Protein AF-N1PBA5-F1 (afdb_monomer_lite)

InterPro domains:
  IPR009947 NADH dehydrogenase [ubiquinone] 1 alpha subcomplex subunit 7 [PF07347] (11-108)
  IPR009947 NADH dehydrogenase [ubiquinone] 1 alpha subcomplex subunit 7 [PTHR12485] (1-115)

Sequence (120 aa):
MAPRPTPREVTPFIYWLRNFLFYRTEAKNYLRFAQNITPRTQPLPNLPFGVSHKLSANYYHTRDGRRDVQPPEIVGSKSLTAGQAIAGGAESAKVETPSKTTGRVIPGNGYNWQTGVNDY

Secondary structure (DSSP, 8-state):
-PPPPPP-PPPHHHHHHHHHHTT-SS----S--TTTS--SS-PPP-PPPPTT--SSS--GGGS-TTTS-PPPP-S--TTS-TT----SSS-----------SS---SS-EEETTTTEEE-

Radius of gyration: 33.05 Å; chains: 1; bounding box: 64×38×76 Å

Foldseek 3Di:
DDPDDDDDDDDPVVLVVVCVVVVHPDDDDPDDDPSNDDDPDDPDDDDDDDPQPDPPPRDCVVVVVVVVDDDDDPPDDPVDDPPPPDDDDDDDDPDDDPDDPPDDDDPDFDADPVVRDTDD

pLDDT: mean 78.01, std 18.43, range [35.72, 96.31]

Structure (mmCIF, N/CA/C/O backbone):
data_AF-N1PBA5-F1
#
_entry.id   AF-N1PBA5-F1
#
loop_
_atom_site.group_PDB
_atom_site.id
_atom_site.type_symbol
_atom_site.label_atom_id
_at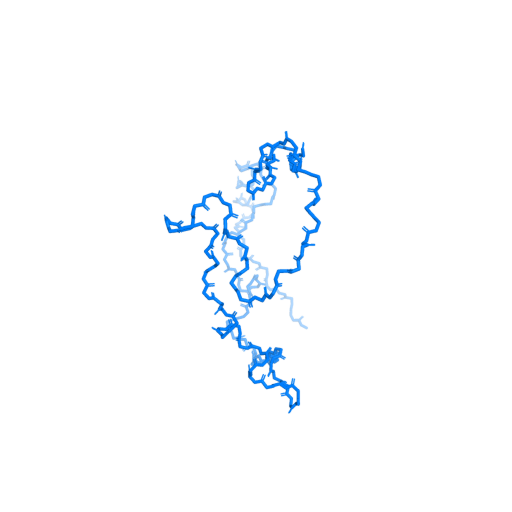om_site.label_alt_id
_atom_site.label_comp_id
_atom_site.label_asym_id
_atom_site.label_entity_id
_atom_site.label_seq_id
_atom_site.pdbx_PDB_ins_code
_atom_site.Cartn_x
_atom_site.Cartn_y
_atom_site.Cartn_z
_atom_site.occupancy
_atom_site.B_iso_or_equiv
_atom_site.auth_seq_id
_atom_site.auth_comp_id
_atom_site.auth_asym_id
_atom_site.auth_atom_id
_atom_site.pdbx_PDB_model_num
ATOM 1 N N . MET A 1 1 ? 7.354 -18.965 -28.692 1.00 49.19 1 MET A N 1
ATOM 2 C CA . MET A 1 1 ? 7.435 -17.580 -28.170 1.00 49.19 1 MET A CA 1
ATOM 3 C C . MET A 1 1 ? 8.782 -17.011 -28.585 1.00 49.19 1 MET A C 1
ATOM 5 O O . MET A 1 1 ? 9.778 -17.678 -28.344 1.00 49.19 1 MET A O 1
ATOM 9 N N . ALA A 1 2 ? 8.827 -15.851 -29.245 1.00 59.91 2 ALA A N 1
ATOM 10 C CA . ALA A 1 2 ? 10.101 -15.201 -29.563 1.00 59.91 2 ALA A CA 1
ATOM 11 C C . ALA A 1 2 ? 10.831 -14.794 -28.261 1.00 59.91 2 ALA A C 1
ATOM 13 O O . ALA A 1 2 ? 10.151 -14.443 -27.289 1.00 59.91 2 ALA A O 1
ATOM 14 N N . PRO A 1 3 ? 12.176 -14.853 -28.204 1.00 69.19 3 PRO A N 1
ATOM 15 C CA . PRO A 1 3 ? 12.924 -14.404 -27.034 1.00 69.19 3 PRO A CA 1
ATOM 16 C C . PRO A 1 3 ? 12.650 -12.918 -26.775 1.00 69.19 3 PRO A C 1
ATOM 18 O O . PRO A 1 3 ? 12.509 -12.128 -27.710 1.00 69.19 3 PRO A O 1
ATOM 21 N N . ARG A 1 4 ? 12.548 -12.533 -25.497 1.00 63.16 4 ARG A N 1
ATOM 22 C CA . ARG A 1 4 ? 12.341 -11.126 -25.128 1.00 63.16 4 ARG A CA 1
ATOM 23 C C . ARG A 1 4 ? 13.563 -10.320 -25.597 1.00 63.16 4 ARG A C 1
ATOM 25 O O . ARG A 1 4 ? 14.683 -10.735 -25.302 1.00 63.16 4 ARG A O 1
ATOM 32 N N . PRO A 1 5 ? 13.378 -9.212 -26.335 1.00 65.25 5 PRO A N 1
ATOM 33 C CA . PRO A 1 5 ? 14.498 -8.414 -26.827 1.00 65.25 5 PRO A CA 1
ATOM 34 C C . PRO A 1 5 ? 15.253 -7.837 -25.634 1.00 65.25 5 PRO A C 1
ATOM 36 O O . PRO A 1 5 ? 14.601 -7.276 -24.769 1.00 65.25 5 PRO A O 1
ATOM 39 N N . THR A 1 6 ? 16.581 -7.941 -25.575 1.00 75.75 6 THR A N 1
ATOM 40 C CA . THR A 1 6 ? 17.383 -7.434 -24.447 1.00 75.75 6 THR A CA 1
ATOM 41 C C . THR A 1 6 ? 17.237 -5.913 -24.269 1.00 75.75 6 THR A C 1
ATOM 43 O O . THR A 1 6 ? 16.947 -5.203 -25.239 1.00 75.75 6 THR A O 1
ATOM 46 N N . PRO A 1 7 ? 17.369 -5.364 -23.043 1.00 79.31 7 PRO A N 1
ATOM 47 C CA . PRO A 1 7 ? 17.322 -3.917 -22.833 1.00 79.31 7 PRO A CA 1
ATOM 48 C C . PRO A 1 7 ? 18.433 -3.231 -23.618 1.00 79.31 7 PRO A C 1
ATOM 50 O O . PRO A 1 7 ? 19.525 -3.778 -23.764 1.00 79.31 7 PRO A O 1
ATOM 53 N N . ARG A 1 8 ? 18.165 -2.022 -24.126 1.00 81.25 8 ARG A N 1
ATOM 54 C CA . ARG A 1 8 ? 19.214 -1.225 -24.766 1.00 81.25 8 ARG A CA 1
ATOM 55 C C . ARG A 1 8 ? 20.226 -0.827 -23.694 1.00 81.25 8 ARG A C 1
ATOM 57 O O . ARG A 1 8 ? 19.938 0.034 -22.865 1.00 81.25 8 ARG A O 1
ATOM 64 N N . GLU A 1 9 ? 21.405 -1.422 -23.763 1.00 81.12 9 GLU A N 1
ATOM 65 C CA . GLU A 1 9 ? 22.561 -1.044 -22.957 1.00 81.12 9 GLU A CA 1
ATOM 66 C C . GLU A 1 9 ? 23.515 -0.133 -23.742 1.00 81.12 9 GLU A C 1
ATOM 68 O O . GLU A 1 9 ? 23.390 0.057 -24.955 1.00 81.12 9 GLU A O 1
ATOM 73 N N . VAL A 1 10 ? 24.445 0.488 -23.018 1.00 85.62 10 VAL A N 1
ATOM 74 C CA . VAL A 1 10 ? 25.529 1.291 -23.602 1.00 85.62 10 VAL A CA 1
ATOM 75 C C . VAL A 1 10 ? 26.567 0.393 -24.284 1.00 85.62 10 VAL A C 1
ATOM 77 O O . VAL A 1 10 ? 26.582 -0.821 -24.085 1.00 85.62 10 VAL A O 1
ATOM 80 N N . THR A 1 11 ? 27.462 0.981 -25.083 1.00 90.44 11 THR A N 1
ATOM 81 C CA . THR A 1 11 ? 28.554 0.219 -25.708 1.00 90.44 11 THR A CA 1
ATOM 82 C C . THR A 1 11 ? 29.429 -0.458 -24.639 1.00 90.44 11 THR A C 1
ATOM 84 O O . THR A 1 11 ? 29.578 0.092 -23.543 1.00 90.44 11 THR A O 1
ATOM 87 N N . PRO A 1 12 ? 30.051 -1.619 -24.925 1.00 88.50 12 PRO A N 1
ATOM 88 C CA . PRO A 1 12 ? 30.826 -2.370 -23.930 1.00 88.50 12 PRO A CA 1
ATOM 89 C C . PRO A 1 12 ? 31.926 -1.554 -23.233 1.00 88.50 12 PRO A C 1
ATOM 91 O O . PRO A 1 12 ? 32.143 -1.708 -22.034 1.00 88.50 12 PRO A O 1
ATOM 94 N N . PHE A 1 13 ? 32.571 -0.629 -23.955 1.00 91.81 13 PHE A N 1
ATOM 95 C CA . PHE A 1 13 ? 33.574 0.277 -23.388 1.00 91.81 13 PHE A CA 1
ATOM 96 C C . PHE A 1 13 ? 32.976 1.244 -22.355 1.00 91.81 13 PHE A C 1
ATOM 98 O O . PHE A 1 13 ? 33.505 1.384 -21.254 1.00 91.81 13 PHE A O 1
ATOM 105 N N . ILE A 1 14 ? 31.842 1.877 -22.675 1.00 90.69 14 ILE A N 1
ATOM 106 C CA . ILE A 1 14 ? 31.156 2.802 -21.759 1.00 90.69 14 ILE A CA 1
ATOM 107 C C . ILE A 1 14 ? 30.571 2.036 -20.566 1.00 90.69 14 ILE A C 1
ATOM 109 O O . ILE A 1 14 ? 30.596 2.539 -19.443 1.00 90.69 14 ILE A O 1
ATOM 113 N N . TYR A 1 15 ? 30.080 0.811 -20.785 1.00 88.38 15 TYR A N 1
ATOM 114 C CA . TYR A 1 15 ? 29.607 -0.076 -19.719 1.00 88.38 15 TYR A CA 1
ATOM 115 C C . TYR A 1 15 ? 30.720 -0.358 -18.704 1.00 88.38 15 TYR A C 1
ATOM 117 O O . TYR A 1 15 ? 30.522 -0.173 -17.501 1.00 88.38 15 TYR A O 1
ATOM 125 N N . TRP A 1 16 ? 31.899 -0.740 -19.198 1.00 87.94 16 TRP A N 1
ATOM 126 C CA . TRP A 1 16 ? 33.075 -0.989 -18.372 1.00 87.94 16 TRP A CA 1
ATOM 127 C C . TRP A 1 16 ? 33.527 0.270 -17.623 1.00 87.94 16 TRP A C 1
ATOM 129 O O . TRP A 1 16 ? 33.672 0.225 -16.402 1.00 87.94 16 TRP A O 1
ATOM 139 N N . LEU A 1 17 ? 33.659 1.407 -18.319 1.00 92.00 17 LEU A N 1
ATOM 140 C CA . LEU A 1 17 ? 34.075 2.677 -17.715 1.00 92.00 17 LEU A CA 1
ATOM 141 C C . LEU A 1 17 ? 33.117 3.120 -16.599 1.00 92.00 17 LEU A C 1
ATOM 143 O O . LEU A 1 17 ? 33.556 3.532 -15.528 1.00 92.00 17 LEU A O 1
ATOM 147 N N . ARG A 1 18 ? 31.803 2.994 -16.819 1.00 89.44 18 ARG A N 1
ATOM 148 C CA . ARG A 1 18 ? 30.772 3.300 -15.817 1.00 89.44 18 ARG A CA 1
ATOM 149 C C . ARG A 1 18 ? 30.925 2.412 -14.583 1.00 89.44 18 ARG A C 1
ATOM 151 O O . ARG A 1 18 ? 30.953 2.921 -13.466 1.00 89.44 18 ARG A O 1
ATOM 158 N N . ASN A 1 19 ? 31.017 1.099 -14.774 1.00 89.38 19 ASN A N 1
ATOM 159 C CA . ASN A 1 19 ? 31.116 0.153 -13.663 1.00 89.38 19 ASN A CA 1
ATOM 160 C C . ASN A 1 19 ? 32.415 0.346 -12.864 1.00 89.38 19 ASN A C 1
ATOM 162 O O . ASN A 1 19 ? 32.403 0.236 -11.638 1.00 89.38 19 ASN A O 1
ATOM 166 N N . PHE A 1 20 ? 33.504 0.700 -13.554 1.00 90.38 20 PHE A N 1
ATOM 167 C CA . PHE A 1 20 ? 34.782 1.051 -12.946 1.00 90.38 20 PHE A CA 1
ATOM 168 C C . PHE A 1 20 ? 34.680 2.319 -12.082 1.00 90.38 20 PHE A C 1
ATOM 170 O O . PHE A 1 20 ? 35.024 2.275 -10.903 1.00 90.38 20 PHE A O 1
ATOM 177 N N . LEU A 1 21 ? 34.136 3.421 -12.618 1.00 92.81 21 LEU A N 1
ATOM 178 C CA . LEU A 1 21 ? 34.013 4.694 -11.890 1.00 92.81 21 LEU A CA 1
ATOM 179 C C . LEU A 1 21 ? 33.064 4.622 -10.683 1.00 92.81 21 LEU A C 1
ATOM 181 O O . LEU A 1 21 ? 33.293 5.300 -9.685 1.00 92.81 21 LEU A O 1
ATOM 185 N N . PHE A 1 22 ? 32.002 3.815 -10.757 1.00 87.38 22 PHE A N 1
ATOM 186 C CA . PHE A 1 22 ? 31.025 3.678 -9.670 1.00 87.38 22 PHE A CA 1
ATOM 187 C C . PHE A 1 22 ? 31.330 2.534 -8.692 1.00 87.38 22 PHE A C 1
ATOM 189 O O . PHE A 1 22 ? 30.542 2.327 -7.768 1.00 87.38 22 PHE A O 1
ATOM 196 N N . TYR A 1 23 ? 32.429 1.792 -8.892 1.00 85.88 23 TYR A N 1
ATOM 197 C CA . TYR A 1 23 ? 32.804 0.605 -8.108 1.00 85.88 23 TYR A CA 1
ATOM 198 C C . TYR A 1 23 ? 31.622 -0.364 -7.894 1.00 85.88 23 TYR A C 1
ATOM 200 O O . TYR A 1 23 ? 31.393 -0.909 -6.815 1.00 85.88 23 TYR A O 1
ATOM 208 N N . ARG A 1 24 ? 30.798 -0.537 -8.930 1.00 80.62 24 ARG A N 1
ATOM 209 C CA . ARG A 1 24 ? 29.622 -1.415 -8.912 1.00 80.62 24 ARG A CA 1
ATOM 210 C C . ARG A 1 24 ? 29.647 -2.281 -10.159 1.00 80.62 24 ARG A C 1
ATOM 212 O O . ARG A 1 24 ? 29.683 -1.768 -11.273 1.00 80.62 24 ARG A O 1
ATOM 219 N N . THR A 1 25 ? 29.597 -3.592 -9.961 1.00 71.44 25 THR A N 1
ATOM 220 C CA . THR A 1 25 ? 29.590 -4.607 -11.027 1.00 71.44 25 THR A CA 1
ATOM 221 C C . THR A 1 25 ? 28.279 -4.625 -11.810 1.00 71.44 25 THR A C 1
ATOM 223 O O . THR A 1 25 ? 28.277 -4.915 -13.001 1.00 71.44 25 THR A O 1
ATOM 226 N N . GLU A 1 26 ? 27.171 -4.251 -11.168 1.00 72.62 26 GLU A N 1
ATOM 227 C CA . GLU A 1 26 ? 25.842 -4.221 -11.776 1.00 72.62 26 GLU A CA 1
ATOM 228 C C . GLU A 1 26 ? 25.269 -2.805 -11.742 1.00 72.62 26 GLU A C 1
ATOM 230 O O . GLU A 1 26 ? 24.590 -2.383 -10.800 1.00 72.62 26 GLU A O 1
ATOM 235 N N . ALA A 1 27 ? 25.538 -2.035 -12.791 1.00 71.19 27 ALA A N 1
ATOM 236 C CA . ALA A 1 27 ? 24.852 -0.771 -12.980 1.00 71.19 27 ALA A CA 1
ATOM 237 C C . ALA A 1 27 ? 23.383 -1.028 -13.345 1.00 71.19 27 ALA A C 1
ATOM 239 O O . ALA A 1 27 ? 23.057 -1.429 -14.462 1.00 71.19 27 ALA A O 1
ATOM 240 N N . LYS A 1 28 ? 22.487 -0.772 -12.387 1.00 77.56 28 LYS A N 1
ATOM 241 C CA . LYS A 1 28 ? 21.041 -0.791 -12.617 1.00 77.56 28 LYS A CA 1
ATOM 242 C C . LYS A 1 28 ? 20.666 0.306 -13.610 1.00 77.56 28 LYS A C 1
ATOM 244 O O . LYS A 1 28 ? 20.968 1.480 -13.399 1.00 77.56 28 LYS A O 1
ATOM 249 N N . ASN A 1 29 ? 19.990 -0.081 -14.684 1.00 82.50 29 ASN A N 1
ATOM 250 C CA . ASN A 1 29 ? 19.467 0.861 -15.657 1.00 82.50 29 ASN A CA 1
ATOM 251 C C . ASN A 1 29 ? 18.166 1.480 -15.121 1.00 82.50 29 ASN A C 1
ATOM 253 O O . ASN A 1 29 ? 17.181 0.777 -14.909 1.00 82.50 29 ASN A O 1
ATOM 257 N N . TYR A 1 30 ? 18.170 2.792 -14.874 1.00 86.38 30 TYR A N 1
ATOM 258 C CA . TYR A 1 30 ? 17.005 3.513 -14.341 1.00 86.38 30 TYR A CA 1
ATOM 259 C C . TYR A 1 30 ? 15.950 3.835 -15.410 1.00 86.38 30 TYR A C 1
ATOM 261 O O . TYR A 1 30 ? 14.861 4.318 -15.089 1.00 86.38 30 TYR A O 1
ATOM 269 N N . LEU A 1 31 ? 16.254 3.584 -16.687 1.00 88.88 31 LEU A N 1
ATOM 270 C CA . LEU A 1 31 ? 15.308 3.765 -17.780 1.00 88.88 31 LEU A CA 1
ATOM 271 C C . LEU A 1 31 ? 14.272 2.636 -17.784 1.00 88.88 31 LEU A C 1
ATOM 273 O O . LEU A 1 31 ? 14.561 1.471 -17.511 1.00 88.88 31 LEU A O 1
ATOM 277 N N . ARG A 1 32 ? 13.037 2.987 -18.142 1.00 88.25 32 ARG A N 1
ATOM 278 C CA . ARG A 1 32 ? 11.937 2.027 -18.262 1.00 88.25 32 ARG A CA 1
ATOM 279 C C . ARG A 1 32 ? 11.905 1.459 -19.676 1.00 88.25 32 ARG A C 1
ATOM 281 O O . ARG A 1 32 ? 11.545 2.162 -20.616 1.00 88.25 32 ARG A O 1
ATOM 288 N N . PHE A 1 33 ? 12.237 0.180 -19.812 1.00 88.00 33 PHE A N 1
ATOM 289 C CA . PHE A 1 33 ? 12.112 -0.557 -21.070 1.00 88.00 33 PHE A CA 1
ATOM 290 C C . PHE A 1 33 ? 10.820 -1.364 -21.107 1.00 88.00 33 PHE A C 1
ATOM 292 O O . PHE A 1 33 ? 10.409 -1.909 -20.088 1.00 88.00 33 PHE A O 1
ATOM 299 N N . ALA A 1 34 ? 10.232 -1.506 -22.298 1.00 85.75 34 ALA A N 1
ATOM 300 C CA . ALA A 1 34 ? 8.967 -2.213 -22.525 1.00 85.75 34 ALA A CA 1
ATOM 301 C C . ALA A 1 34 ? 8.938 -3.651 -21.968 1.00 85.75 34 ALA A C 1
ATOM 303 O O . ALA A 1 34 ? 7.891 -4.142 -21.580 1.00 85.75 34 ALA A O 1
ATOM 304 N N . GLN A 1 35 ? 10.094 -4.310 -21.904 1.00 83.50 35 GLN A N 1
ATOM 305 C CA . GLN A 1 35 ? 10.261 -5.670 -21.384 1.00 83.50 35 GLN A CA 1
ATOM 306 C C . GLN A 1 35 ? 10.263 -5.782 -19.849 1.00 83.50 35 GLN A C 1
ATOM 308 O O . GLN A 1 35 ? 9.979 -6.855 -19.325 1.00 83.50 35 GLN A O 1
ATOM 313 N N . ASN A 1 36 ? 10.587 -4.690 -19.147 1.00 86.75 36 ASN A N 1
ATOM 314 C CA . ASN A 1 36 ? 10.671 -4.626 -17.682 1.00 86.75 36 ASN A CA 1
ATOM 315 C C . ASN A 1 36 ? 9.446 -3.936 -17.065 1.00 86.75 36 ASN A C 1
ATOM 317 O O . ASN A 1 36 ? 9.387 -3.745 -15.853 1.00 86.75 36 ASN A O 1
ATOM 321 N N . ILE A 1 37 ? 8.491 -3.517 -17.897 1.00 90.19 37 ILE A N 1
ATOM 322 C CA . ILE A 1 37 ? 7.236 -2.906 -17.471 1.00 90.19 37 ILE A CA 1
ATOM 323 C C . ILE A 1 37 ? 6.073 -3.759 -17.956 1.00 90.19 37 ILE A C 1
ATOM 325 O O . ILE A 1 37 ? 6.178 -4.494 -18.937 1.00 90.19 37 ILE A O 1
ATOM 329 N N . THR A 1 38 ? 4.942 -3.642 -17.276 1.00 90.88 38 THR A N 1
ATOM 330 C CA . THR A 1 38 ? 3.704 -4.241 -17.758 1.00 90.88 38 THR A CA 1
ATOM 331 C C . THR A 1 38 ? 3.237 -3.542 -19.047 1.00 90.88 38 THR A C 1
ATOM 333 O O . THR A 1 38 ? 3.538 -2.361 -19.263 1.00 90.88 38 THR A O 1
ATOM 336 N N . PRO A 1 39 ? 2.508 -4.245 -19.933 1.00 90.81 39 PRO A N 1
ATOM 337 C CA . PRO A 1 39 ? 1.925 -3.641 -21.127 1.00 90.81 39 PRO A CA 1
ATOM 338 C C . PRO A 1 39 ? 1.037 -2.435 -20.797 1.00 90.81 39 PRO A C 1
ATOM 340 O O . PRO A 1 39 ? 0.437 -2.353 -19.728 1.00 90.81 39 PRO A O 1
ATOM 343 N N . ARG A 1 40 ? 0.902 -1.496 -21.738 1.00 91.31 40 ARG A N 1
ATOM 344 C CA . ARG A 1 40 ? -0.010 -0.348 -21.566 1.00 91.31 40 ARG A CA 1
ATOM 345 C C . ARG A 1 40 ? -1.476 -0.780 -21.541 1.00 91.31 40 ARG A C 1
ATOM 347 O O . ARG A 1 40 ? -2.266 -0.200 -20.808 1.00 91.31 40 ARG A O 1
ATOM 354 N N . THR A 1 41 ? -1.811 -1.807 -22.316 1.00 94.56 41 THR A N 1
ATOM 355 C CA . THR A 1 41 ? -3.149 -2.395 -22.369 1.00 94.56 41 THR A CA 1
ATOM 356 C C . THR A 1 41 ? -3.228 -3.554 -21.386 1.00 94.56 41 THR A C 1
ATOM 358 O O . THR A 1 41 ? -2.446 -4.498 -21.477 1.00 94.56 41 THR A O 1
ATOM 361 N N . GLN A 1 42 ? -4.166 -3.471 -20.447 1.00 94.44 42 GLN A N 1
ATOM 362 C CA . GLN A 1 42 ? -4.442 -4.517 -19.465 1.00 94.44 42 GLN A CA 1
ATOM 363 C C . GLN A 1 42 ? -5.726 -5.265 -19.858 1.00 94.44 42 GLN A C 1
ATOM 365 O O . GLN A 1 42 ? -6.624 -4.646 -20.434 1.00 94.44 42 GLN A O 1
ATOM 370 N N . PRO A 1 43 ? -5.832 -6.577 -19.589 1.00 95.56 43 PRO A N 1
ATOM 371 C CA . PRO A 1 43 ? -7.081 -7.307 -19.784 1.00 95.56 43 PRO A CA 1
ATOM 372 C C . PRO A 1 43 ? -8.172 -6.770 -18.848 1.00 95.56 43 PRO A C 1
ATOM 374 O O . PRO A 1 43 ? -7.875 -6.171 -17.812 1.00 95.56 43 PRO A O 1
ATOM 377 N N . LEU A 1 44 ? -9.438 -7.002 -19.201 1.00 96.00 44 LEU A N 1
ATOM 378 C CA . LEU A 1 44 ? -10.561 -6.603 -18.355 1.00 96.00 44 LEU A CA 1
ATOM 379 C C . LEU A 1 44 ? -10.466 -7.321 -16.991 1.00 96.00 44 LEU A C 1
ATOM 381 O O . LEU A 1 44 ? -10.393 -8.553 -16.970 1.00 96.00 44 LEU A O 1
ATOM 385 N N . PRO A 1 45 ? -10.447 -6.594 -15.858 1.00 95.31 45 PRO A N 1
ATOM 386 C CA . PRO A 1 45 ? -10.340 -7.216 -14.546 1.00 95.31 45 PRO A CA 1
ATOM 387 C C . PRO A 1 45 ? -11.683 -7.803 -14.093 1.00 95.31 45 PRO A C 1
ATOM 389 O O . PRO A 1 45 ? -12.738 -7.216 -14.324 1.00 95.31 45 PRO A O 1
ATOM 392 N N . ASN A 1 46 ? -11.632 -8.926 -13.373 1.00 96.00 46 ASN A N 1
ATOM 393 C CA . ASN A 1 46 ? -12.753 -9.446 -12.590 1.00 96.00 46 ASN A CA 1
ATOM 394 C C . ASN A 1 46 ? -12.415 -9.291 -11.100 1.00 96.00 46 ASN A C 1
ATOM 396 O O . ASN A 1 46 ? -11.616 -10.054 -10.557 1.00 96.00 46 ASN A O 1
ATOM 400 N N . LEU A 1 47 ? -12.947 -8.242 -10.471 1.00 95.12 47 LEU A N 1
ATOM 401 C CA . LEU A 1 47 ? -12.635 -7.895 -9.085 1.00 95.12 47 LEU A CA 1
ATOM 402 C C . LEU A 1 47 ? -13.453 -8.759 -8.112 1.00 95.12 47 LEU A C 1
ATOM 404 O O . LEU A 1 47 ? -14.642 -8.975 -8.351 1.00 95.12 47 LEU A O 1
ATOM 408 N N . PRO A 1 48 ? -12.860 -9.220 -6.995 1.00 95.81 48 PRO A N 1
ATOM 409 C CA . PRO A 1 48 ? -13.612 -9.941 -5.982 1.00 95.81 48 PRO A CA 1
ATOM 410 C C . PRO A 1 48 ? -14.640 -9.022 -5.317 1.00 95.81 48 PRO A C 1
ATOM 412 O O . PRO A 1 48 ? -14.437 -7.819 -5.141 1.00 95.81 48 PRO A O 1
ATOM 415 N N . PHE A 1 49 ? -15.751 -9.617 -4.909 1.00 96.31 49 PHE A N 1
ATOM 416 C CA . PHE A 1 49 ? -16.797 -8.932 -4.171 1.00 96.31 49 PHE A CA 1
ATOM 417 C C . PHE A 1 49 ? -16.345 -8.578 -2.744 1.00 96.31 49 PHE A C 1
ATOM 419 O O . PHE A 1 49 ? -15.602 -9.322 -2.108 1.00 96.31 49 PHE A O 1
ATOM 426 N N . GLY A 1 50 ? -16.828 -7.447 -2.218 1.00 95.50 50 GLY A N 1
ATOM 427 C CA . GLY A 1 50 ? -16.624 -7.076 -0.818 1.00 95.50 50 GLY A CA 1
ATOM 428 C C . GLY A 1 50 ? -17.391 -7.972 0.161 1.00 95.50 50 GLY A C 1
ATOM 429 O O . GLY A 1 50 ? -18.346 -8.658 -0.201 1.00 95.50 50 GLY A O 1
ATOM 430 N N . VAL A 1 51 ? -17.012 -7.908 1.440 1.00 94.19 51 VAL A N 1
ATOM 431 C CA . VAL A 1 51 ? -17.548 -8.762 2.524 1.00 94.19 51 VAL A CA 1
ATOM 432 C C . VAL A 1 51 ? -19.065 -8.660 2.730 1.00 94.19 51 VAL A C 1
ATOM 434 O O . VAL A 1 51 ? -19.684 -9.585 3.253 1.00 94.19 51 VAL A O 1
ATOM 437 N N . SER A 1 52 ? -19.665 -7.547 2.308 1.00 94.50 52 SER A N 1
ATOM 438 C CA . SER A 1 52 ? -21.096 -7.260 2.441 1.00 94.50 52 SER A CA 1
ATOM 439 C C . SER A 1 52 ? -21.900 -7.609 1.184 1.00 94.50 52 SER A C 1
ATOM 441 O O . SER A 1 52 ? -23.072 -7.260 1.110 1.00 94.50 52 SER A O 1
ATOM 443 N N . HIS A 1 53 ? -21.327 -8.286 0.185 1.00 94.50 53 HIS A N 1
ATOM 444 C CA . HIS A 1 53 ? -22.087 -8.843 -0.942 1.00 94.50 53 HIS A CA 1
ATOM 445 C C . HIS A 1 53 ? -22.628 -10.237 -0.587 1.00 94.50 53 HIS A C 1
ATOM 447 O O . HIS A 1 53 ? -22.235 -11.250 -1.159 1.00 94.50 53 HIS A O 1
ATOM 453 N N . LYS A 1 54 ? -23.515 -10.283 0.411 1.00 94.81 54 LYS A N 1
ATOM 454 C CA . LYS A 1 54 ? -24.177 -11.502 0.895 1.00 94.81 54 LYS A CA 1
ATOM 455 C C . LYS A 1 54 ? -25.674 -11.432 0.604 1.00 94.81 54 LYS A C 1
ATOM 457 O O . LYS A 1 54 ? -26.279 -10.378 0.797 1.00 94.81 54 LYS A O 1
ATOM 462 N N . LEU A 1 55 ? -26.253 -12.556 0.178 1.00 94.81 55 LEU A N 1
ATOM 463 C CA . LEU A 1 55 ? -27.677 -12.677 -0.166 1.00 94.81 55 LEU A CA 1
ATOM 464 C C . LEU A 1 55 ? -28.595 -12.753 1.064 1.00 94.81 55 LEU A C 1
ATOM 466 O O . LEU A 1 55 ? -29.749 -12.347 0.996 1.00 94.81 55 LEU A O 1
ATOM 4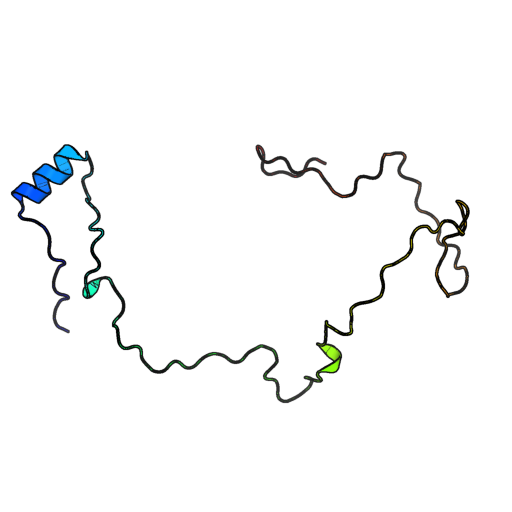70 N N . SER A 1 56 ? -28.090 -13.266 2.187 1.00 95.06 56 SER A N 1
ATOM 471 C CA . SER A 1 56 ? -28.832 -13.433 3.439 1.00 95.06 56 SER A CA 1
ATOM 472 C C . SER A 1 56 ? -27.990 -12.990 4.638 1.00 95.06 56 SER A C 1
ATOM 474 O O . SER A 1 56 ? -26.775 -12.812 4.521 1.00 95.06 56 SER A O 1
ATOM 476 N N . ALA A 1 57 ? -28.646 -12.773 5.786 1.00 93.75 57 ALA A N 1
ATOM 477 C CA . ALA A 1 57 ? -28.004 -12.371 7.045 1.00 93.75 57 ALA A CA 1
ATOM 478 C C . ALA A 1 57 ? -27.072 -11.143 6.907 1.00 93.75 57 ALA A C 1
ATOM 480 O O . ALA A 1 57 ? -25.963 -11.110 7.436 1.00 93.75 57 ALA A O 1
ATOM 481 N N . ASN A 1 58 ? -27.519 -10.132 6.157 1.00 94.50 58 ASN A N 1
ATOM 482 C CA . ASN A 1 58 ? -26.729 -8.952 5.793 1.00 94.50 58 ASN A CA 1
ATOM 483 C C . ASN A 1 58 ? -27.533 -7.654 5.953 1.00 94.50 58 ASN A C 1
ATOM 485 O O . ASN A 1 58 ? -27.569 -6.787 5.077 1.00 94.50 58 ASN A O 1
ATOM 489 N N . TYR A 1 59 ? -28.242 -7.541 7.073 1.00 95.19 59 TYR A N 1
ATOM 490 C CA . TYR A 1 59 ? -28.997 -6.337 7.383 1.00 95.19 59 TYR A CA 1
ATOM 491 C C . TYR A 1 59 ? -28.046 -5.172 7.667 1.00 95.19 59 TYR A C 1
ATOM 493 O O . TYR A 1 59 ? -27.050 -5.323 8.366 1.00 95.19 59 TYR A O 1
ATOM 501 N N . TYR A 1 60 ? -28.365 -3.985 7.146 1.00 94.56 60 TYR A N 1
ATOM 502 C CA . TYR A 1 60 ? -27.509 -2.808 7.324 1.00 94.56 60 TYR A CA 1
ATOM 503 C C . TYR A 1 60 ? -27.321 -2.441 8.805 1.00 94.56 60 TYR A C 1
ATOM 505 O O . TYR A 1 60 ? -26.228 -2.055 9.199 1.00 94.56 60 TYR A O 1
ATOM 513 N N . HIS A 1 61 ? -28.356 -2.631 9.631 1.00 92.62 61 HIS A N 1
ATOM 514 C CA . HIS A 1 61 ? -28.331 -2.241 11.042 1.00 92.62 61 HIS A CA 1
ATOM 515 C C . HIS A 1 61 ? -27.261 -2.969 11.872 1.00 92.62 61 HIS A C 1
ATOM 517 O O . HIS A 1 61 ? -26.772 -2.388 12.827 1.00 92.62 61 HIS A O 1
ATOM 523 N N . THR A 1 62 ? -26.864 -4.198 11.514 1.00 92.94 62 THR A N 1
ATOM 524 C CA . THR A 1 62 ? -25.856 -4.963 12.276 1.00 92.94 62 THR A CA 1
ATOM 525 C C . THR A 1 62 ? -24.416 -4.577 11.937 1.00 92.94 62 THR A C 1
ATOM 527 O O . THR A 1 62 ? -23.487 -5.086 12.552 1.00 92.94 62 THR A O 1
ATOM 530 N N . ARG A 1 63 ? -24.205 -3.757 10.902 1.00 92.25 63 ARG A N 1
ATOM 531 C CA . ARG A 1 63 ? -22.875 -3.358 10.408 1.00 92.25 63 ARG A CA 1
ATOM 532 C C . ARG A 1 63 ? -22.702 -1.844 10.324 1.00 92.25 63 ARG A C 1
ATOM 534 O O . ARG A 1 63 ? -21.717 -1.373 9.756 1.00 92.25 63 ARG A O 1
ATOM 541 N N . ASP A 1 64 ? -23.681 -1.085 10.808 1.00 94.56 64 ASP A N 1
ATOM 542 C CA . ASP A 1 64 ? -23.672 0.371 10.741 1.00 94.56 64 ASP A CA 1
ATOM 543 C C . ASP A 1 64 ? -22.915 0.970 11.928 1.00 94.56 64 ASP A C 1
ATOM 545 O O . ASP A 1 64 ? -23.507 1.549 12.835 1.00 94.56 64 ASP A O 1
ATOM 549 N N . GLY A 1 65 ? -21.582 0.909 11.872 1.00 93.50 65 GLY A N 1
ATOM 550 C CA . GLY A 1 65 ? -20.715 1.496 12.900 1.00 93.50 65 GLY A CA 1
ATOM 551 C C . GLY A 1 65 ? -20.901 3.007 13.096 1.00 93.50 65 GLY A C 1
ATOM 552 O O . GLY A 1 65 ? -20.464 3.559 14.099 1.00 93.50 65 GLY A O 1
ATOM 553 N N . ARG A 1 66 ? -21.584 3.702 12.172 1.00 94.69 66 ARG A N 1
ATOM 554 C CA . ARG A 1 66 ? -21.930 5.123 12.337 1.00 94.69 66 ARG A CA 1
ATOM 555 C C . ARG A 1 66 ? -22.972 5.344 13.433 1.00 94.69 66 ARG A C 1
ATOM 557 O O . ARG A 1 66 ? -23.010 6.432 13.997 1.00 94.69 66 ARG A O 1
ATOM 564 N N . ARG A 1 67 ? -23.833 4.352 13.684 1.00 92.31 67 ARG A N 1
ATOM 565 C CA . ARG A 1 67 ? -24.882 4.394 14.717 1.00 92.31 67 ARG A CA 1
ATOM 566 C C . ARG A 1 67 ? -24.430 3.806 16.049 1.00 92.31 67 ARG A C 1
ATOM 568 O O . ARG A 1 67 ? -25.071 4.072 17.057 1.00 92.31 67 ARG A O 1
ATOM 575 N N . ASP A 1 68 ? -23.322 3.073 16.056 1.00 91.88 68 ASP A N 1
ATOM 576 C CA . ASP A 1 68 ? -22.737 2.509 17.276 1.00 91.88 68 ASP A CA 1
ATOM 577 C C . ASP A 1 68 ? -22.006 3.568 18.118 1.00 91.88 68 ASP A C 1
ATOM 579 O O . ASP A 1 68 ? -21.737 3.349 19.299 1.00 91.88 68 ASP A O 1
ATOM 583 N N . VAL A 1 69 ? -21.708 4.735 17.533 1.00 92.25 69 VAL A N 1
ATOM 584 C CA . VAL A 1 69 ? -21.052 5.857 18.215 1.00 92.25 69 VAL A CA 1
ATOM 585 C C . VAL A 1 69 ? -21.940 6.378 19.344 1.00 92.25 69 VAL A C 1
ATOM 587 O O . VAL A 1 69 ? -22.982 6.987 19.103 1.00 92.25 69 VAL A O 1
ATOM 590 N N . GLN A 1 70 ? -21.489 6.171 20.581 1.00 92.94 70 GLN A N 1
ATOM 591 C CA . GLN A 1 70 ? -22.127 6.710 21.777 1.00 92.94 70 GLN A CA 1
ATOM 592 C C . GLN A 1 70 ? -21.566 8.096 22.131 1.00 92.94 70 GLN A C 1
ATOM 594 O O . GLN A 1 70 ? -20.415 8.403 21.800 1.00 92.94 70 GLN A O 1
ATOM 599 N N . PRO A 1 71 ? -22.348 8.943 22.823 1.00 92.50 71 PRO A N 1
ATOM 600 C CA . PRO A 1 71 ? -21.826 10.152 23.448 1.00 92.50 71 PRO A CA 1
ATOM 601 C C . PRO A 1 71 ? -20.656 9.838 24.402 1.00 92.50 71 PRO A C 1
ATOM 603 O O . PRO A 1 71 ? -20.600 8.739 24.957 1.00 92.50 71 PRO A O 1
ATOM 606 N N . PRO A 1 72 ? -19.725 10.783 24.623 1.00 90.19 72 PRO A N 1
ATOM 607 C CA . PRO A 1 72 ? -18.598 10.568 25.525 1.00 90.19 72 PRO A CA 1
ATOM 608 C C . PRO A 1 72 ? -19.067 10.342 26.967 1.00 90.19 72 PRO A C 1
ATOM 610 O O . PRO A 1 72 ? -19.971 11.022 27.456 1.00 90.19 72 PRO A O 1
ATOM 613 N N . GLU A 1 73 ? -18.403 9.425 27.665 1.00 86.69 73 GLU A N 1
ATOM 614 C CA . GLU A 1 73 ? -18.649 9.174 29.082 1.00 86.69 73 GLU A CA 1
ATOM 615 C C . GLU A 1 73 ? -18.079 10.312 29.944 1.00 86.69 73 GLU A C 1
ATOM 617 O O . GLU A 1 73 ? -16.911 10.695 29.825 1.00 86.69 73 GLU A O 1
ATOM 622 N N . ILE A 1 74 ? -18.908 10.874 30.827 1.00 84.75 74 ILE A N 1
ATOM 623 C CA . ILE A 1 74 ? -18.513 11.964 31.726 1.00 84.75 74 ILE A CA 1
ATOM 624 C C . ILE A 1 74 ? -18.001 11.357 33.036 1.00 84.75 74 ILE A C 1
ATOM 626 O O . ILE A 1 74 ? -18.783 11.016 33.918 1.00 84.75 74 ILE A O 1
ATOM 630 N N . VAL A 1 75 ? -16.677 11.262 33.180 1.00 82.38 75 VAL A N 1
ATOM 631 C CA . VAL A 1 75 ? -16.019 10.690 34.376 1.00 82.38 75 VAL A CA 1
ATOM 632 C C . VAL A 1 75 ? -15.937 11.691 35.545 1.00 82.38 75 VAL A C 1
ATOM 634 O O . VAL A 1 75 ? -15.801 11.303 36.702 1.00 82.38 75 VAL A O 1
ATOM 637 N N . GLY A 1 76 ? -16.066 12.994 35.278 1.00 77.50 76 GLY A N 1
ATOM 638 C CA . GLY A 1 76 ? -16.113 14.024 36.317 1.00 77.50 76 GLY A CA 1
ATOM 639 C C . GLY A 1 76 ? -16.706 15.331 35.803 1.00 77.50 76 GLY A C 1
ATOM 640 O O . GLY A 1 76 ? -16.229 15.892 34.819 1.00 77.50 76 GLY A O 1
ATOM 641 N N . SER A 1 77 ? -17.746 15.830 36.471 1.00 69.06 77 SER A N 1
ATOM 642 C CA . SER A 1 77 ? -18.343 17.142 36.205 1.00 69.06 77 SER A CA 1
ATOM 643 C C . SER A 1 77 ? -18.223 18.033 37.444 1.00 69.06 77 SER A C 1
ATOM 645 O O . SER A 1 77 ? -18.161 17.542 38.567 1.00 69.06 77 SER A O 1
ATOM 647 N N . LYS A 1 78 ? -18.210 19.362 37.271 1.00 62.00 78 LYS A N 1
ATOM 648 C CA . LYS A 1 78 ? -18.132 20.318 38.397 1.00 62.00 78 LYS A CA 1
ATOM 649 C C . LYS A 1 78 ? -19.312 20.211 39.382 1.00 62.00 78 LYS A C 1
ATOM 651 O O . LYS A 1 78 ? -19.206 20.736 40.483 1.00 62.00 78 LYS A O 1
ATOM 656 N N . SER A 1 79 ? -20.415 19.555 39.001 1.00 56.72 79 SER A N 1
ATOM 657 C CA . SER A 1 79 ? -21.563 19.280 39.879 1.00 56.72 79 SER A CA 1
ATOM 658 C C . SER A 1 79 ? -21.460 17.951 40.633 1.00 56.72 79 SER A C 1
ATOM 660 O O . SER A 1 79 ? -22.288 17.688 41.497 1.00 56.72 79 SER A O 1
ATOM 662 N N . LEU A 1 80 ? -20.485 17.102 40.299 1.00 56.88 80 LEU A N 1
ATOM 663 C CA . LEU A 1 80 ? -20.229 15.828 40.960 1.00 56.88 80 LEU A CA 1
ATOM 664 C C . LEU A 1 80 ? -19.023 16.025 41.877 1.00 56.88 80 LEU A C 1
ATOM 666 O O . LEU A 1 80 ? -17.867 15.939 41.463 1.00 56.88 80 LEU A O 1
ATOM 670 N N . THR A 1 81 ? -19.300 16.354 43.136 1.00 44.41 81 THR A N 1
ATOM 671 C CA . THR A 1 81 ? -18.300 16.354 44.205 1.00 44.41 81 THR A CA 1
ATOM 672 C C . THR A 1 81 ? -17.589 15.000 44.251 1.00 44.41 81 THR A C 1
ATOM 674 O O . THR A 1 81 ? -18.189 13.953 43.997 1.00 44.41 81 THR A O 1
ATOM 677 N N . ALA A 1 82 ? -16.283 15.038 44.533 1.00 48.31 82 ALA A N 1
ATOM 678 C CA . ALA A 1 82 ? -15.388 13.885 44.554 1.00 48.31 82 ALA A CA 1
ATOM 679 C C . ALA A 1 82 ? -15.968 12.745 45.412 1.00 48.31 82 ALA A C 1
ATOM 681 O O . ALA A 1 82 ? -15.864 12.764 46.635 1.00 48.31 82 ALA A O 1
ATOM 682 N N . GLY A 1 83 ? -16.617 11.775 44.761 1.00 51.47 83 GLY A N 1
ATOM 683 C CA . GLY A 1 83 ? -17.278 10.651 45.425 1.00 51.47 83 GLY A CA 1
ATOM 684 C C . GLY A 1 83 ? -18.551 10.129 44.755 1.00 51.47 83 GLY A C 1
ATOM 685 O O . GLY A 1 83 ? -18.968 9.029 45.101 1.00 51.47 83 GLY A O 1
ATOM 686 N N . GLN A 1 84 ? -19.161 10.853 43.805 1.00 47.31 84 GLN A N 1
ATOM 687 C CA . GLN A 1 84 ? -20.504 10.498 43.308 1.00 47.31 84 GLN A CA 1
ATOM 688 C C . GLN A 1 84 ? -20.640 10.327 41.787 1.00 47.31 84 GLN A C 1
ATOM 690 O O . GLN A 1 84 ? -21.721 10.503 41.241 1.00 47.31 84 GLN A O 1
ATOM 695 N N . ALA A 1 85 ? -19.576 9.933 41.088 1.00 48.72 85 ALA A N 1
ATOM 696 C CA . ALA A 1 85 ? -19.714 9.353 39.751 1.00 48.72 85 ALA A CA 1
ATOM 697 C C . ALA A 1 85 ? -19.791 7.821 39.878 1.00 48.72 85 ALA A C 1
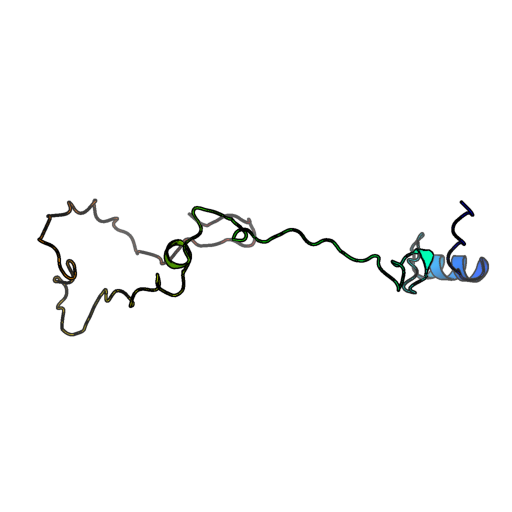ATOM 699 O O . ALA A 1 85 ? -18.810 7.116 39.664 1.00 48.72 85 ALA A O 1
ATOM 700 N N . ILE A 1 86 ? -20.954 7.313 40.295 1.00 51.88 86 ILE A N 1
ATOM 701 C CA . ILE A 1 86 ? -21.335 5.906 40.127 1.00 51.88 86 ILE A CA 1
ATOM 702 C C . ILE A 1 86 ? -22.528 5.911 39.179 1.00 51.88 86 ILE A C 1
ATOM 704 O O . ILE A 1 86 ? -23.562 6.472 39.519 1.00 51.88 86 ILE A O 1
ATOM 708 N N . ALA A 1 87 ? -22.328 5.306 38.008 1.00 44.34 87 ALA A N 1
ATOM 709 C CA . ALA A 1 87 ? -23.331 4.869 37.041 1.00 44.34 87 ALA A CA 1
ATOM 710 C C . ALA A 1 87 ? -24.445 5.877 36.695 1.00 44.34 87 ALA A C 1
ATOM 712 O O . ALA A 1 87 ? -25.411 6.081 37.430 1.00 44.34 87 ALA A O 1
ATOM 713 N N . GLY A 1 88 ? -24.389 6.410 35.473 1.00 45.28 88 GLY A N 1
ATOM 714 C CA . GLY A 1 88 ? -25.586 6.913 34.812 1.00 45.28 88 GLY A CA 1
ATOM 715 C C . GLY A 1 88 ? -26.588 5.773 34.609 1.00 45.28 88 GLY A C 1
ATOM 716 O O . GLY A 1 88 ? -26.528 5.079 33.603 1.00 45.28 88 GLY A O 1
ATOM 717 N N . GLY A 1 89 ? -27.492 5.594 35.576 1.00 45.06 89 GLY A N 1
ATOM 718 C CA . GLY A 1 89 ? -28.757 4.876 35.423 1.00 45.06 89 GLY A CA 1
ATOM 719 C C . GLY A 1 89 ? -28.691 3.348 35.375 1.00 45.06 89 GLY A C 1
ATOM 720 O O . GLY A 1 89 ? -29.073 2.764 34.370 1.00 45.06 89 GLY A O 1
ATOM 721 N N . ALA A 1 90 ? -28.304 2.699 36.473 1.00 37.16 90 ALA A N 1
ATOM 722 C CA . ALA A 1 90 ? -28.866 1.415 36.912 1.00 37.16 90 ALA A CA 1
ATOM 723 C C . ALA A 1 90 ? -28.444 1.169 38.366 1.00 37.16 90 ALA A C 1
ATOM 725 O O . ALA A 1 90 ? -27.362 1.582 38.773 1.00 37.16 90 ALA A O 1
ATOM 726 N N . GLU A 1 91 ? -29.339 0.557 39.137 1.00 35.72 91 GLU A N 1
ATOM 727 C CA . GLU A 1 91 ? -29.251 0.329 40.579 1.00 35.72 91 GLU A CA 1
ATOM 728 C C . GLU A 1 91 ? -27.853 -0.047 41.081 1.00 35.72 91 GLU A C 1
ATOM 730 O O . GLU A 1 91 ? -27.144 -0.863 40.495 1.00 35.72 91 GLU A O 1
ATOM 735 N N . SER A 1 92 ? -27.498 0.557 42.216 1.00 40.19 92 SER A N 1
ATOM 736 C CA . SER A 1 92 ? -26.276 0.356 42.986 1.00 40.19 92 SER A CA 1
ATOM 737 C C . SER A 1 92 ? -26.014 -1.120 43.307 1.00 40.19 92 SER A C 1
ATOM 739 O O . SER A 1 92 ? -26.273 -1.587 44.415 1.00 40.19 92 SER A O 1
ATOM 741 N N . ALA A 1 93 ? -25.424 -1.854 42.370 1.00 36.53 93 ALA A N 1
ATOM 742 C CA . ALA A 1 93 ? -24.669 -3.051 42.686 1.00 36.53 93 ALA A CA 1
ATOM 743 C C . ALA A 1 93 ? -23.330 -2.589 43.269 1.00 36.53 93 ALA A C 1
AT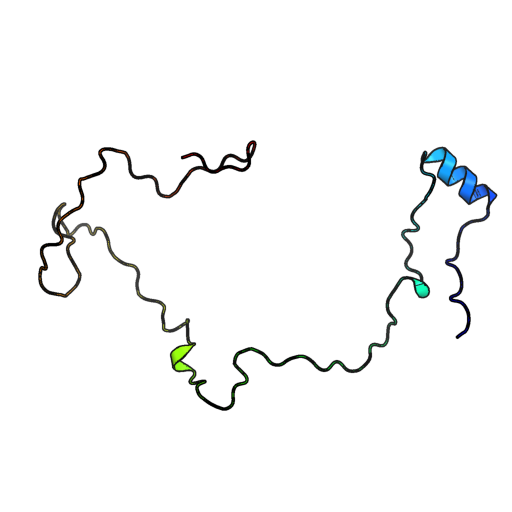OM 745 O O . ALA A 1 93 ? -22.528 -1.938 42.599 1.00 36.53 93 ALA A O 1
ATOM 746 N N . LYS A 1 94 ? -23.107 -2.885 44.551 1.00 37.03 94 LYS A N 1
ATOM 747 C CA . LYS A 1 94 ? -21.825 -2.692 45.232 1.00 37.03 94 LYS A CA 1
ATOM 748 C C . LYS A 1 94 ? -20.774 -3.544 44.514 1.00 37.03 94 LYS A C 1
ATOM 750 O O . LYS A 1 94 ? -20.616 -4.719 44.826 1.00 37.03 94 LYS A O 1
ATOM 755 N N . VAL A 1 95 ? -20.088 -2.962 43.534 1.00 40.56 95 VAL A N 1
ATOM 756 C CA . VAL A 1 95 ? -18.927 -3.585 42.898 1.00 40.56 95 VAL A CA 1
ATOM 757 C C . VAL A 1 95 ? -17.808 -3.553 43.928 1.00 40.56 95 VAL A C 1
ATOM 759 O O . VAL A 1 95 ? -17.371 -2.482 44.353 1.00 40.56 95 VAL A O 1
ATOM 762 N N . GLU A 1 96 ? -17.394 -4.731 44.385 1.00 44.81 96 GLU A N 1
ATOM 763 C CA . GLU A 1 96 ? -16.203 -4.896 45.207 1.00 44.81 96 GLU A CA 1
ATOM 764 C C . GLU A 1 96 ? -15.022 -4.260 44.470 1.00 44.81 96 GLU A C 1
ATOM 766 O O . GLU A 1 96 ? -14.613 -4.710 43.402 1.00 44.81 96 GLU A O 1
ATOM 771 N N . THR A 1 97 ? -14.510 -3.151 45.003 1.00 43.31 97 THR A N 1
ATOM 772 C CA . THR A 1 97 ? -13.351 -2.470 44.435 1.00 43.31 97 THR A CA 1
ATOM 773 C C . THR A 1 97 ? -12.135 -3.382 44.591 1.00 43.31 97 THR A C 1
ATOM 775 O O . THR A 1 97 ? -11.755 -3.646 45.739 1.00 43.31 97 THR A O 1
ATOM 778 N N . PRO A 1 98 ? -11.498 -3.857 43.502 1.00 44.56 98 PRO A N 1
ATOM 779 C CA . PRO A 1 98 ? -10.232 -4.559 43.626 1.00 44.56 98 PRO A CA 1
ATOM 780 C C . PRO A 1 98 ? -9.218 -3.625 44.294 1.00 44.56 98 PRO A C 1
ATOM 782 O O . PRO A 1 98 ? -9.214 -2.416 44.048 1.00 44.56 98 PRO A O 1
ATOM 785 N N . SER A 1 99 ? -8.408 -4.204 45.185 1.00 43.03 99 SER A N 1
ATOM 786 C CA . SER A 1 99 ? -7.364 -3.536 45.966 1.00 43.03 99 SER A CA 1
ATOM 787 C C . SER A 1 99 ? -6.678 -2.432 45.160 1.00 43.03 99 SER A C 1
ATOM 789 O O . SER A 1 99 ? -6.097 -2.685 44.105 1.00 43.03 99 SER A O 1
ATOM 791 N N . LYS A 1 100 ? -6.794 -1.196 45.650 1.00 52.69 100 LYS A N 1
ATOM 792 C CA . LYS A 1 100 ? -6.264 0.017 45.027 1.00 52.69 100 LYS A CA 1
ATOM 793 C C . LYS A 1 100 ? -4.760 -0.173 44.811 1.00 52.69 100 LYS A C 1
ATOM 795 O O . LYS A 1 100 ? -3.996 -0.095 45.769 1.00 52.69 100 LYS A O 1
ATOM 800 N N . THR A 1 101 ? -4.330 -0.438 43.575 1.00 52.00 101 THR A N 1
ATOM 801 C CA . THR A 1 101 ? -2.908 -0.465 43.219 1.00 52.00 101 THR A CA 1
ATOM 802 C C . THR A 1 101 ? -2.303 0.864 43.659 1.00 52.00 101 THR A C 1
ATOM 804 O O . THR A 1 101 ? -2.703 1.927 43.189 1.00 52.00 101 THR A O 1
ATOM 807 N N . THR A 1 102 ? -1.389 0.819 44.624 1.00 56.50 102 THR A N 1
ATOM 808 C CA . THR A 1 102 ? -0.799 1.970 45.327 1.00 56.50 102 THR A CA 1
ATOM 809 C C . THR A 1 102 ? 0.219 2.731 44.465 1.00 56.50 102 THR A C 1
ATOM 811 O O . THR A 1 102 ? 1.265 3.149 44.954 1.00 56.50 102 THR A O 1
ATOM 814 N N . GLY A 1 103 ? -0.058 2.887 43.168 1.00 64.88 103 GLY A N 1
ATOM 815 C CA . GLY A 1 103 ? 0.821 3.507 42.180 1.00 64.88 103 GLY A CA 1
ATOM 816 C C . GLY A 1 103 ? 0.107 4.571 41.346 1.00 64.88 103 GLY A C 1
ATOM 817 O O . GLY A 1 103 ? -1.120 4.604 41.250 1.00 64.88 103 GLY A O 1
ATOM 818 N N . ARG A 1 104 ? 0.889 5.465 40.734 1.00 72.19 104 ARG A N 1
ATOM 819 C CA . ARG A 1 104 ? 0.395 6.433 39.745 1.00 72.19 104 ARG A CA 1
ATOM 820 C C . ARG A 1 104 ? -0.197 5.667 38.554 1.00 72.19 104 ARG A C 1
ATOM 822 O O . ARG A 1 104 ? 0.511 4.887 37.930 1.00 72.19 104 ARG A O 1
ATOM 829 N N . VAL A 1 105 ? -1.459 5.931 38.213 1.00 79.94 105 VAL A N 1
ATOM 830 C CA . VAL A 1 105 ? -2.071 5.428 36.972 1.00 79.94 105 VAL A CA 1
ATOM 831 C C . VAL A 1 105 ? -1.475 6.196 35.790 1.00 79.94 105 VAL A C 1
ATOM 833 O O . VAL A 1 105 ? -1.472 7.429 35.791 1.00 79.94 105 VAL A O 1
ATOM 836 N N . ILE A 1 106 ? -0.944 5.473 34.806 1.00 83.19 106 ILE A N 1
ATOM 837 C CA . ILE A 1 106 ? -0.364 6.014 33.568 1.00 83.19 106 ILE A CA 1
ATOM 838 C C . ILE A 1 106 ? -1.328 5.649 32.420 1.00 83.19 106 ILE A C 1
ATOM 840 O O . ILE A 1 106 ? -1.884 4.552 32.448 1.00 83.19 106 ILE A O 1
ATOM 844 N N . PRO A 1 107 ? -1.570 6.523 31.420 1.00 88.25 107 PRO A N 1
ATOM 845 C CA . PRO A 1 107 ? -2.529 6.264 30.332 1.00 88.25 107 PRO A CA 1
ATOM 846 C C . PRO A 1 107 ? -2.154 5.107 29.383 1.00 88.25 107 PRO A C 1
ATOM 848 O O . PRO A 1 107 ? -2.952 4.747 28.522 1.00 88.25 107 PRO A O 1
ATOM 851 N N . GLY A 1 108 ? -0.957 4.535 29.513 1.00 84.50 108 GLY A N 1
ATOM 852 C CA . GLY A 1 108 ? -0.458 3.408 28.727 1.00 84.50 108 GLY A CA 1
ATOM 853 C C . GLY A 1 108 ? 0.984 3.071 29.112 1.00 84.50 108 GLY A C 1
ATOM 854 O O . GLY A 1 108 ? 1.614 3.818 29.862 1.00 84.50 108 GLY A O 1
ATOM 855 N N . ASN A 1 109 ? 1.508 1.959 28.599 1.00 85.75 109 ASN A N 1
ATOM 856 C CA . ASN A 1 109 ? 2.896 1.555 28.842 1.00 85.75 109 ASN A CA 1
ATOM 857 C C . ASN A 1 109 ? 3.866 2.387 27.985 1.00 85.75 109 ASN A C 1
ATOM 859 O O . ASN A 1 109 ? 3.513 2.825 26.887 1.00 85.75 109 ASN A O 1
ATOM 863 N N . GLY A 1 110 ? 5.090 2.595 28.477 1.00 84.62 110 GLY A N 1
ATOM 864 C CA . GLY A 1 110 ? 6.160 3.231 27.703 1.00 84.62 110 GLY A CA 1
ATOM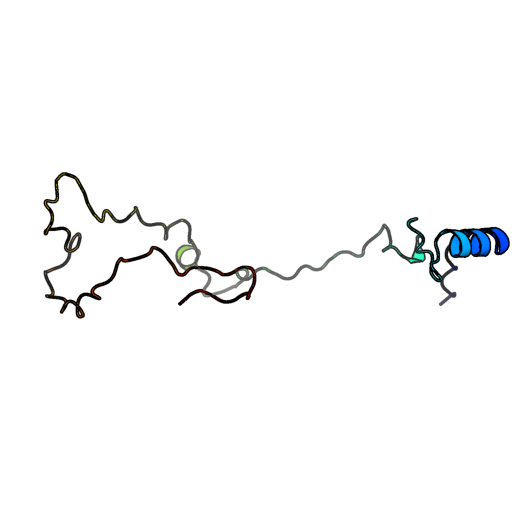 865 C C . GLY A 1 110 ? 6.667 2.319 26.582 1.00 84.62 110 GLY A C 1
ATOM 866 O O . GLY A 1 110 ? 6.612 1.097 26.707 1.00 84.62 110 GLY A O 1
ATOM 867 N N . TYR A 1 111 ? 7.159 2.902 25.485 1.00 87.62 111 TYR A N 1
ATOM 868 C CA . TYR A 1 111 ? 7.786 2.155 24.390 1.00 87.62 111 TYR A CA 1
ATOM 869 C C . TYR A 1 111 ? 9.251 2.552 24.233 1.00 87.62 111 TYR A C 1
ATOM 871 O O . TYR A 1 111 ? 9.560 3.722 23.979 1.00 87.62 111 TYR A O 1
ATOM 879 N N . ASN A 1 112 ? 10.145 1.569 24.300 1.00 89.62 112 ASN A N 1
ATOM 880 C CA . ASN A 1 112 ? 11.564 1.778 24.080 1.00 89.62 112 ASN A CA 1
ATOM 881 C C . ASN A 1 112 ? 11.928 1.513 22.612 1.00 89.62 112 ASN A C 1
ATOM 883 O O . ASN A 1 112 ? 11.951 0.377 22.138 1.00 89.62 112 ASN A O 1
ATOM 887 N N . TRP A 1 113 ? 12.260 2.578 21.879 1.00 89.62 113 TRP A N 1
ATOM 888 C CA . TRP A 1 113 ? 12.619 2.509 20.458 1.00 89.62 113 TRP A CA 1
ATOM 889 C C . TRP A 1 113 ? 14.005 1.907 20.188 1.00 89.62 113 TRP A C 1
ATOM 891 O O . TRP A 1 113 ? 14.298 1.575 19.041 1.00 89.62 113 TRP A O 1
ATOM 901 N N . GLN A 1 114 ? 14.852 1.764 21.213 1.00 89.69 114 GLN A N 1
ATOM 902 C CA . GLN A 1 114 ? 16.189 1.176 21.088 1.00 89.69 114 GLN A CA 1
ATOM 903 C C . GLN A 1 114 ? 16.155 -0.344 21.237 1.00 89.69 114 GLN A C 1
ATOM 905 O O . GLN A 1 114 ? 16.826 -1.051 20.489 1.00 89.69 114 GLN A O 1
ATOM 910 N N . THR A 1 115 ? 15.377 -0.848 22.196 1.00 87.19 115 THR A N 1
ATOM 911 C CA . THR A 1 115 ? 15.241 -2.291 22.452 1.00 87.19 115 THR A CA 1
ATOM 912 C C . THR A 1 115 ? 14.067 -2.912 21.700 1.00 87.19 115 THR A C 1
ATOM 914 O O . THR A 1 115 ? 14.042 -4.127 21.517 1.00 87.19 115 THR A O 1
ATOM 917 N N . GLY A 1 116 ? 13.106 -2.100 21.244 1.00 89.00 116 GLY A N 1
ATOM 918 C CA . GLY A 1 116 ? 11.879 -2.567 20.596 1.00 89.00 116 GLY A CA 1
ATOM 919 C C . GLY A 1 116 ? 10.907 -3.254 21.559 1.00 89.00 116 GLY A C 1
ATOM 920 O O . GLY A 1 116 ? 10.047 -4.014 21.117 1.00 89.00 116 GLY A O 1
ATOM 921 N N . VAL A 1 117 ? 11.061 -3.028 22.868 1.00 85.62 117 VAL A N 1
ATOM 922 C CA . VAL A 1 117 ? 10.259 -3.655 23.928 1.00 85.62 117 VAL A CA 1
ATOM 923 C C . VAL A 1 117 ? 9.487 -2.577 24.695 1.00 85.62 117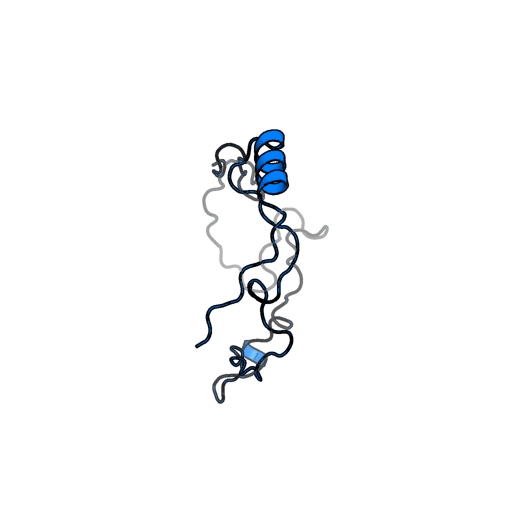 VAL A C 1
ATOM 925 O O . VAL A 1 117 ? 9.954 -1.448 24.837 1.00 85.62 117 VAL A O 1
ATOM 928 N N . ASN A 1 118 ? 8.287 -2.920 25.171 1.00 82.00 118 ASN A N 1
ATOM 929 C CA . ASN A 1 118 ? 7.524 -2.055 26.071 1.00 82.00 118 ASN A CA 1
ATOM 930 C C . ASN A 1 118 ? 8.201 -2.006 27.445 1.00 82.00 118 ASN A C 1
ATOM 932 O O . ASN A 1 118 ? 8.567 -3.051 27.987 1.00 82.00 118 ASN A O 1
ATOM 936 N N . ASP A 1 119 ? 8.311 -0.812 28.014 1.00 71.94 119 ASP A N 1
ATOM 937 C CA . ASP A 1 119 ? 8.780 -0.629 29.383 1.00 71.94 119 ASP A CA 1
ATOM 938 C C . ASP A 1 119 ? 7.640 -1.057 30.323 1.00 71.94 119 ASP A C 1
ATOM 940 O O . ASP A 1 119 ? 6.571 -0.434 30.336 1.00 71.94 119 ASP A O 1
ATOM 944 N N . TYR A 1 120 ? 7.842 -2.171 31.032 1.00 64.62 120 TYR A N 1
ATOM 945 C CA . TYR A 1 120 ? 6.960 -2.651 32.102 1.00 64.62 120 TYR A CA 1
ATOM 946 C C . TYR A 1 120 ? 7.395 -2.084 33.451 1.00 64.62 120 TYR A C 1
ATOM 948 O O . TYR A 1 120 ? 8.622 -2.053 33.703 1.00 64.62 120 TYR A O 1
#

Organism: Capitella teleta (NCBI:txid283909)